Protein AF-A0AAI9L486-F1 (afdb_monomer)

Solvent-accessible surface area (backbone atoms only — not comparable to full-atom values): 6860 Å² total; per-residue (Å²): 132,86,80,68,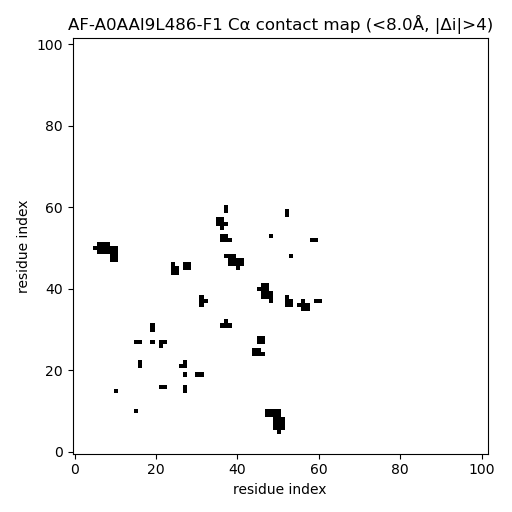72,64,49,77,38,67,55,50,75,66,55,51,26,66,76,62,73,37,91,48,39,72,57,40,45,49,51,36,54,74,72,48,32,60,64,45,76,44,98,88,51,39,68,42,42,31,47,43,35,61,78,35,24,74,81,64,48,75,69,73,71,70,75,70,82,76,86,68,80,84,66,72,78,76,73,64,79,88,70,93,70,90,79,84,86,76,92,80,88,78,91,79,81,88,82,83,91,130

Sequence (102 aa):
MEKSDSTMTLITDEEIIEITGSRYPSIQCKILQEYGVPFVRRRDGRPRTTWYNFNHPLSTRNKQLEPEPKWEPDFSCFDEPTSRTKSVQKKFNKNRKTDPNA

Foldseek 3Di:
DDPDPQQFDKDDLVNLCVVQVDPDQVSSVVSCVVVQQDFDQDPVSHTIDGNNSVVCSPVPPDPPPPPDPPPDDDPCVVPDPPDPDDDDDDDDDDDDDDDPDD

Organism: Pectobacterium carotovorum subsp. carotovorum (NCBI:txid555)

Mean predicted aligned error: 16.64 Å

InterPro domains:
  IPR025319 Domain of unknown function DUF4224 [PF13986] (10-53)

Structure (mmCIF, N/CA/C/O backbone):
data_AF-A0AAI9L486-F1
#
_entry.id   AF-A0AAI9L486-F1
#
loop_
_atom_site.group_PDB
_atom_site.id
_atom_site.type_symbol
_atom_site.label_atom_id
_atom_site.label_alt_id
_atom_site.label_comp_id
_atom_site.label_asym_id
_atom_site.label_entity_id
_atom_site.label_seq_id
_atom_site.pdbx_PDB_ins_code
_atom_site.Cartn_x
_atom_site.Cartn_y
_atom_site.Cartn_z
_atom_site.occupancy
_atom_site.B_iso_or_equiv
_atom_site.auth_seq_id
_atom_site.auth_comp_id
_atom_site.auth_asym_id
_atom_site.auth_atom_id
_atom_site.pdbx_PDB_model_num
ATOM 1 N N . MET A 1 1 ? 17.063 -24.660 5.153 1.00 47.16 1 MET A N 1
ATOM 2 C CA . MET A 1 1 ? 16.078 -23.623 5.512 1.00 47.16 1 MET A CA 1
ATOM 3 C C . MET A 1 1 ? 15.555 -23.067 4.200 1.00 47.16 1 MET A C 1
ATOM 5 O O . MET A 1 1 ? 16.242 -22.262 3.582 1.00 47.16 1 MET A O 1
ATOM 9 N N . GLU A 1 2 ? 14.454 -23.617 3.689 1.00 49.12 2 GLU A N 1
ATOM 10 C CA . GLU A 1 2 ? 13.838 -23.120 2.455 1.00 49.12 2 GLU A CA 1
ATOM 11 C C . GLU A 1 2 ? 13.481 -21.648 2.663 1.00 49.12 2 GLU A C 1
ATOM 13 O O . GLU A 1 2 ? 12.720 -21.307 3.567 1.00 49.12 2 GLU A O 1
ATOM 18 N N . LYS A 1 3 ? 14.088 -20.760 1.872 1.00 54.25 3 LYS A N 1
ATOM 19 C CA . LYS A 1 3 ? 13.619 -19.382 1.758 1.00 54.25 3 LYS A CA 1
ATOM 20 C C . LYS A 1 3 ? 12.369 -19.455 0.897 1.00 54.25 3 LYS A C 1
ATOM 22 O O . LYS A 1 3 ? 12.463 -19.396 -0.321 1.00 54.25 3 LYS A O 1
ATOM 27 N N . SER A 1 4 ? 11.231 -19.696 1.536 1.00 58.31 4 SER A N 1
ATOM 28 C CA . SER A 1 4 ? 9.932 -19.492 0.911 1.00 58.31 4 SER A CA 1
ATOM 29 C C . SER A 1 4 ? 9.889 -18.068 0.363 1.00 58.31 4 SER A C 1
ATOM 31 O O . SER A 1 4 ? 10.370 -17.143 1.021 1.00 58.31 4 SER A O 1
ATOM 33 N N . ASP A 1 5 ? 9.378 -17.911 -0.857 1.00 65.50 5 ASP A N 1
ATOM 34 C CA . ASP A 1 5 ? 9.311 -16.640 -1.577 1.00 65.50 5 ASP A CA 1
ATOM 35 C C . ASP A 1 5 ? 8.440 -15.628 -0.817 1.00 65.50 5 ASP A C 1
ATOM 37 O O . ASP A 1 5 ? 7.257 -15.429 -1.090 1.00 65.50 5 ASP A O 1
ATOM 41 N N . SER A 1 6 ? 9.050 -14.969 0.167 1.00 67.44 6 SER A N 1
ATOM 42 C CA . SER A 1 6 ? 8.448 -13.978 1.061 1.00 67.44 6 SER A CA 1
ATOM 43 C C . SER A 1 6 ? 7.914 -12.754 0.322 1.00 67.44 6 SER A C 1
ATOM 45 O O . SER A 1 6 ? 7.142 -11.973 0.873 1.00 67.44 6 SER A O 1
ATOM 47 N N . THR A 1 7 ? 8.285 -12.605 -0.946 1.00 69.25 7 THR A N 1
ATOM 48 C CA . THR A 1 7 ? 7.825 -11.542 -1.830 1.00 69.25 7 THR A CA 1
ATOM 49 C C . THR A 1 7 ? 6.323 -11.655 -2.108 1.00 69.25 7 THR A C 1
ATOM 51 O O . THR A 1 7 ? 5.633 -10.640 -2.084 1.00 69.25 7 THR A O 1
ATOM 54 N N . MET A 1 8 ? 5.771 -12.862 -2.275 1.00 81.00 8 MET A N 1
ATOM 55 C CA . MET A 1 8 ? 4.341 -13.054 -2.584 1.00 81.00 8 MET A CA 1
ATOM 56 C C . MET A 1 8 ? 3.450 -13.204 -1.345 1.00 81.00 8 MET A C 1
ATOM 58 O O . MET A 1 8 ? 2.230 -13.337 -1.464 1.00 81.00 8 MET A O 1
ATOM 62 N N . THR A 1 9 ? 4.031 -13.142 -0.148 1.00 89.69 9 THR A N 1
ATOM 63 C CA . THR A 1 9 ? 3.290 -13.240 1.110 1.00 89.69 9 THR A CA 1
ATOM 64 C C . THR A 1 9 ? 2.393 -12.016 1.319 1.00 89.69 9 THR A C 1
ATOM 66 O O . THR A 1 9 ? 2.796 -10.868 1.105 1.00 89.69 9 THR A O 1
ATOM 69 N N . LEU A 1 10 ? 1.149 -12.265 1.744 1.00 91.81 10 LEU A N 1
ATOM 70 C CA . LEU A 1 10 ? 0.216 -11.216 2.159 1.00 91.81 10 LEU A CA 1
ATOM 71 C C . LEU A 1 10 ? 0.715 -10.546 3.439 1.00 91.81 10 LEU A C 1
ATOM 73 O O . LEU A 1 10 ? 0.990 -11.240 4.414 1.00 91.81 10 LEU A O 1
ATOM 77 N N . ILE A 1 11 ? 0.718 -9.215 3.453 1.00 92.31 11 ILE A N 1
ATOM 78 C CA . ILE A 1 11 ? 1.019 -8.440 4.656 1.00 92.31 11 ILE A CA 1
ATOM 79 C C . ILE A 1 11 ? -0.115 -8.654 5.666 1.00 92.31 11 ILE A C 1
ATOM 81 O O . ILE A 1 11 ? -1.306 -8.595 5.322 1.00 92.31 11 ILE A O 1
ATOM 85 N N . THR A 1 12 ? 0.256 -8.959 6.903 1.00 93.50 12 THR A N 1
ATOM 86 C CA . THR A 1 12 ? -0.659 -9.114 8.031 1.00 93.50 12 THR A CA 1
ATOM 87 C C . THR A 1 12 ? -1.138 -7.761 8.551 1.00 93.50 12 THR A C 1
ATOM 89 O O . THR A 1 12 ? -0.594 -6.702 8.244 1.00 93.50 12 THR A O 1
ATOM 92 N N . ASP A 1 13 ? -2.205 -7.784 9.343 1.00 91.88 13 ASP A N 1
ATOM 93 C CA . ASP A 1 13 ? -2.804 -6.555 9.860 1.00 91.88 13 ASP A CA 1
ATOM 94 C C . ASP A 1 13 ? -1.866 -5.847 10.858 1.00 91.88 13 ASP A C 1
ATOM 96 O O . ASP A 1 13 ? -1.870 -4.621 10.933 1.00 91.88 13 ASP A O 1
ATOM 100 N N . GLU A 1 14 ? -1.048 -6.608 11.593 1.00 93.94 14 GLU A N 1
ATOM 101 C CA . GLU A 1 14 ? -0.037 -6.082 12.520 1.00 93.94 14 GLU A CA 1
ATOM 102 C C . GLU A 1 14 ? 1.095 -5.383 11.759 1.00 93.94 14 GLU A C 1
ATOM 104 O O . GLU A 1 14 ? 1.396 -4.227 12.046 1.00 93.94 14 GLU A O 1
ATOM 109 N N . GLU A 1 15 ? 1.622 -6.012 10.706 1.00 93.81 15 GLU A N 1
ATOM 110 C CA . GLU A 1 15 ? 2.634 -5.403 9.832 1.00 93.81 15 GLU A CA 1
ATOM 111 C C . GLU A 1 15 ? 2.108 -4.122 9.159 1.00 93.81 15 GLU A C 1
ATOM 11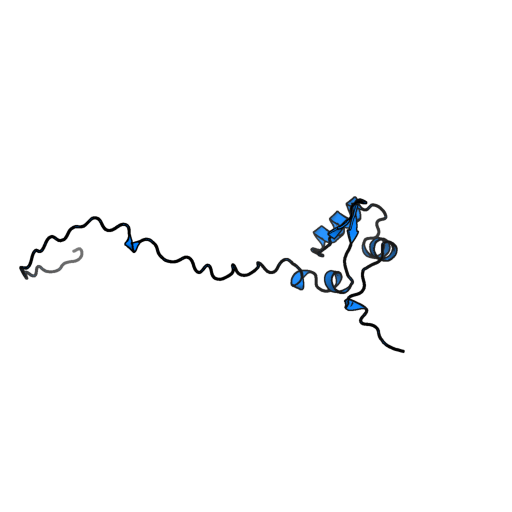3 O O . GLU A 1 15 ? 2.812 -3.118 9.103 1.00 93.81 15 GLU A O 1
ATOM 118 N N . ILE A 1 16 ? 0.847 -4.090 8.700 1.00 93.88 16 ILE A N 1
ATOM 119 C CA . ILE A 1 16 ? 0.224 -2.860 8.169 1.00 93.88 16 ILE A CA 1
ATOM 120 C C . ILE A 1 16 ? 0.249 -1.734 9.215 1.00 93.88 16 ILE A C 1
ATOM 122 O O . ILE A 1 16 ? 0.503 -0.578 8.865 1.00 93.88 16 ILE A O 1
ATOM 126 N N . ILE A 1 17 ? -0.026 -2.042 10.487 1.00 95.06 17 ILE A N 1
ATOM 127 C CA . ILE A 1 17 ? -0.008 -1.056 11.577 1.00 95.06 17 ILE A CA 1
ATOM 128 C C . ILE A 1 17 ? 1.415 -0.551 11.817 1.00 95.06 17 ILE A C 1
ATOM 130 O O . ILE A 1 17 ? 1.595 0.653 11.988 1.00 95.06 17 ILE A O 1
ATOM 134 N N . GLU A 1 18 ? 2.411 -1.434 11.800 1.00 94.94 18 GLU A N 1
ATOM 135 C CA . GLU A 1 18 ? 3.820 -1.063 11.968 1.00 94.94 18 GLU A CA 1
ATOM 136 C C . GLU A 1 18 ? 4.316 -0.170 10.827 1.00 94.94 18 GLU A C 1
ATOM 138 O O . GLU A 1 18 ? 4.914 0.874 11.076 1.00 94.94 18 GLU A O 1
ATOM 143 N N . ILE A 1 19 ? 4.003 -0.527 9.579 1.00 92.56 19 ILE A N 1
ATOM 144 C CA . ILE A 1 19 ? 4.444 0.202 8.382 1.00 92.56 19 ILE A CA 1
ATOM 145 C C . ILE A 1 19 ? 3.788 1.584 8.290 1.00 92.56 19 ILE A C 1
ATOM 147 O O . ILE A 1 19 ? 4.430 2.566 7.926 1.00 92.56 19 ILE A O 1
ATOM 151 N N . THR A 1 20 ? 2.490 1.671 8.585 1.00 93.62 20 THR A N 1
ATOM 152 C CA . THR A 1 20 ? 1.731 2.928 8.465 1.00 93.62 20 THR A CA 1
ATOM 153 C C . THR A 1 20 ? 1.752 3.772 9.740 1.00 93.62 20 THR A C 1
ATOM 155 O O . THR A 1 20 ? 1.340 4.930 9.712 1.00 93.62 20 THR A O 1
ATOM 158 N N . GLY A 1 21 ? 2.166 3.201 10.875 1.00 95.25 21 GLY A N 1
ATOM 159 C CA . GLY A 1 21 ? 2.151 3.850 12.188 1.00 95.25 21 GLY A CA 1
ATOM 160 C C . GLY A 1 21 ? 0.752 4.146 12.742 1.00 95.25 21 GLY A C 1
ATOM 161 O O . GLY A 1 21 ? 0.620 4.876 13.724 1.00 95.25 21 GLY A O 1
ATOM 162 N N . SER A 1 22 ? -0.315 3.619 12.131 1.00 92.94 22 SER A N 1
ATOM 163 C CA . SER A 1 22 ? -1.697 3.919 12.518 1.00 92.94 22 SER A CA 1
ATOM 164 C C . SER A 1 22 ? -2.514 2.658 12.746 1.00 92.94 22 SER A C 1
ATOM 166 O O . SER A 1 22 ? -2.452 1.707 11.973 1.00 92.94 22 SER A O 1
ATOM 168 N N . ARG A 1 23 ? -3.360 2.671 13.783 1.00 94.12 23 ARG A N 1
ATOM 169 C CA . ARG A 1 23 ? -4.343 1.605 14.053 1.00 94.12 23 ARG A CA 1
ATOM 170 C C . ARG A 1 23 ? -5.656 1.780 13.289 1.00 94.12 23 ARG A C 1
ATOM 172 O O . ARG A 1 23 ? -6.465 0.856 13.258 1.00 94.12 23 ARG A O 1
ATOM 179 N N . TYR A 1 24 ? -5.898 2.956 12.709 1.00 94.69 24 TYR A N 1
ATOM 180 C CA . TYR A 1 24 ? -7.173 3.274 12.071 1.00 94.69 24 TYR A CA 1
ATOM 181 C C . TYR A 1 24 ? -7.151 2.900 10.582 1.00 94.69 24 TYR A C 1
ATOM 183 O O . TYR A 1 24 ? -6.404 3.523 9.824 1.00 94.69 24 TYR A O 1
ATOM 191 N N . PRO A 1 25 ? -8.012 1.975 10.114 1.00 93.94 25 PRO A N 1
ATOM 192 C CA . PRO A 1 25 ? -8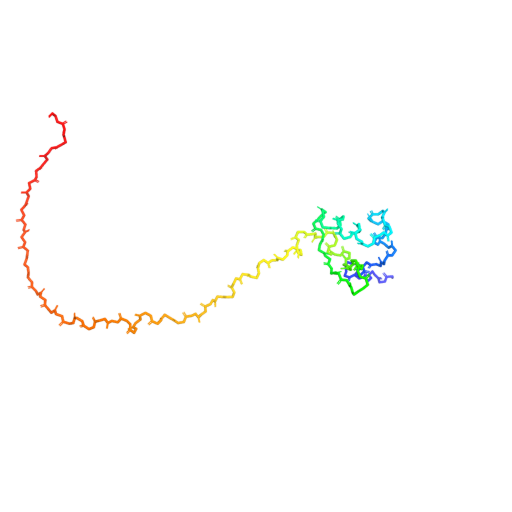.000 1.497 8.726 1.00 93.94 25 PRO A CA 1
ATOM 193 C C . PRO A 1 25 ? -8.185 2.595 7.677 1.00 93.94 25 PRO A C 1
ATOM 195 O O . PRO A 1 25 ? -7.599 2.554 6.596 1.00 93.94 25 PRO A O 1
ATOM 198 N N . SER A 1 26 ? -8.977 3.615 8.005 1.00 93.88 26 SER A N 1
ATOM 199 C CA . SER A 1 26 ? -9.201 4.777 7.145 1.00 93.88 26 SER A CA 1
ATOM 200 C C . SER A 1 26 ? -7.920 5.579 6.910 1.00 93.88 26 SER A C 1
ATOM 202 O O . SER A 1 26 ? -7.666 6.005 5.784 1.00 93.88 26 SER A O 1
ATOM 204 N N . ILE A 1 27 ? -7.102 5.756 7.952 1.00 94.88 27 ILE A N 1
ATOM 205 C CA . ILE A 1 27 ? -5.809 6.441 7.874 1.00 94.88 27 ILE A CA 1
ATOM 206 C C . ILE A 1 27 ? -4.797 5.556 7.147 1.00 94.88 27 ILE A C 1
ATOM 208 O O . ILE A 1 27 ? -4.126 6.045 6.246 1.00 94.88 27 ILE A O 1
ATOM 212 N N . GLN A 1 28 ? -4.759 4.255 7.445 1.00 95.06 28 GLN A N 1
ATOM 213 C CA . GLN A 1 28 ? -3.905 3.294 6.735 1.00 95.06 28 GLN A CA 1
ATOM 214 C C . GLN A 1 28 ? -4.148 3.340 5.218 1.00 95.06 28 GLN A C 1
ATOM 216 O O . GLN A 1 28 ? -3.206 3.448 4.441 1.00 95.06 28 GLN A O 1
ATOM 221 N N . CYS A 1 29 ? -5.416 3.342 4.788 1.00 93.56 29 CYS A N 1
ATOM 222 C CA . CYS A 1 29 ? -5.769 3.463 3.373 1.00 93.56 29 CYS A CA 1
ATOM 223 C C . CYS A 1 29 ? -5.304 4.790 2.756 1.00 93.56 29 CYS A C 1
ATOM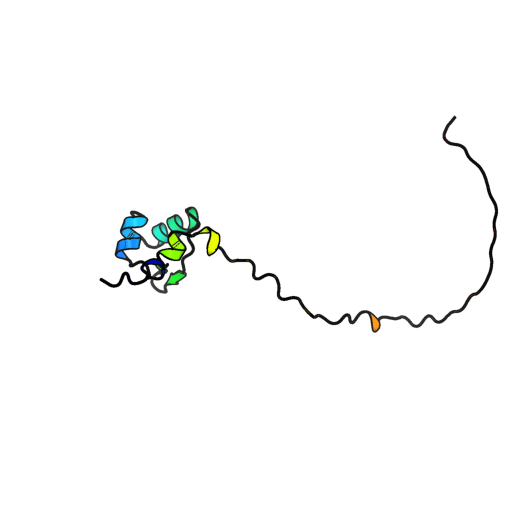 225 O O . CYS A 1 29 ? -4.877 4.797 1.606 1.00 93.56 29 CYS A O 1
ATOM 227 N N . LYS A 1 30 ? -5.415 5.908 3.490 1.00 94.06 30 LYS A N 1
ATOM 228 C CA . LYS A 1 30 ? -4.956 7.223 3.012 1.00 94.06 30 LYS A CA 1
ATOM 229 C C . LYS A 1 30 ? -3.445 7.244 2.823 1.00 94.06 30 LYS A C 1
ATOM 231 O O . LYS A 1 30 ? -2.990 7.663 1.770 1.00 94.06 30 LYS A O 1
ATOM 236 N N . ILE A 1 31 ? -2.707 6.732 3.805 1.00 93.62 31 ILE A N 1
ATOM 237 C CA . ILE A 1 31 ? -1.248 6.624 3.771 1.00 93.62 31 ILE A CA 1
ATOM 238 C C . ILE A 1 31 ? -0.822 5.781 2.567 1.00 93.62 31 ILE A C 1
ATOM 240 O O . ILE A 1 31 ? -0.079 6.252 1.716 1.00 93.62 31 ILE A O 1
ATOM 244 N N . LEU A 1 32 ? -1.356 4.564 2.425 1.00 91.38 32 LEU A N 1
ATOM 245 C CA . LEU A 1 32 ? -1.014 3.693 1.295 1.00 91.38 32 LEU A CA 1
ATOM 246 C C . LEU A 1 32 ? -1.333 4.343 -0.060 1.00 91.38 32 LEU A C 1
ATOM 248 O O . LEU A 1 32 ? -0.567 4.193 -1.006 1.00 91.38 32 LEU A O 1
ATOM 252 N N . GLN A 1 33 ? -2.426 5.104 -0.146 1.00 90.50 33 GLN A N 1
ATOM 253 C CA . GLN A 1 33 ? -2.794 5.846 -1.349 1.00 90.50 33 GLN A CA 1
ATOM 254 C C . GLN A 1 33 ? -1.850 7.027 -1.635 1.00 90.50 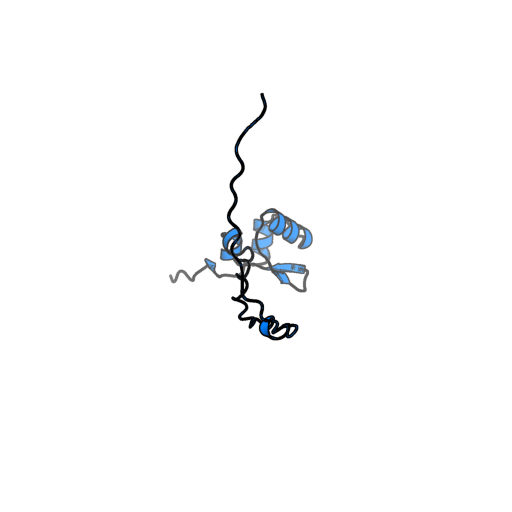33 GLN A C 1
ATOM 256 O O . GLN A 1 33 ? -1.513 7.253 -2.795 1.00 90.50 33 GLN A O 1
ATOM 261 N N . GLU A 1 34 ? -1.407 7.751 -0.606 1.00 90.62 34 GLU A N 1
ATOM 262 C CA . GLU A 1 34 ? -0.442 8.856 -0.706 1.00 90.62 34 GLU A CA 1
ATOM 263 C C . GLU A 1 34 ? 0.933 8.365 -1.176 1.00 90.62 34 GLU A C 1
ATOM 265 O O . GLU A 1 34 ? 1.530 8.959 -2.071 1.00 90.62 34 GLU A O 1
ATOM 270 N N . TYR A 1 35 ? 1.382 7.215 -0.666 1.00 89.25 35 TYR A N 1
ATOM 271 C CA . TYR A 1 35 ? 2.602 6.544 -1.124 1.00 89.25 35 TYR A CA 1
ATOM 272 C C . TYR A 1 35 ? 2.435 5.808 -2.465 1.00 89.25 35 TYR A C 1
ATOM 274 O O . TYR A 1 35 ? 3.401 5.262 -2.998 1.00 89.25 35 TYR A O 1
ATOM 282 N N . GLY A 1 36 ? 1.224 5.783 -3.033 1.00 87.56 36 GLY A N 1
ATOM 283 C CA . GLY A 1 36 ? 0.943 5.129 -4.311 1.00 87.56 36 GLY A CA 1
ATOM 284 C C . GLY A 1 36 ? 1.068 3.605 -4.273 1.00 87.56 36 GLY A C 1
ATOM 285 O O . GLY A 1 36 ? 1.253 2.981 -5.317 1.00 87.5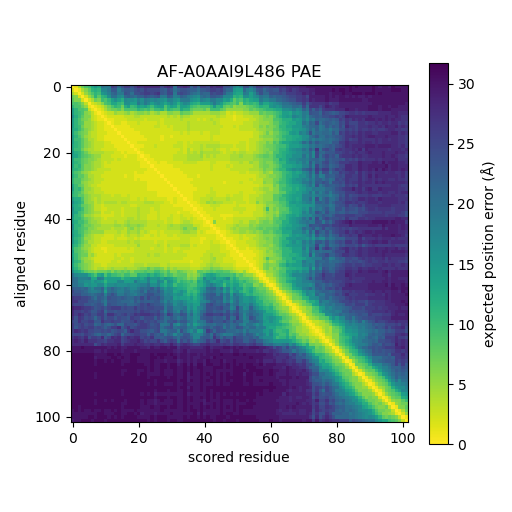6 36 GLY A O 1
ATOM 286 N N . VAL A 1 37 ? 0.972 2.999 -3.089 1.00 90.38 37 VAL A N 1
ATOM 287 C CA . VAL A 1 37 ? 0.997 1.548 -2.919 1.00 90.38 37 VAL A CA 1
ATOM 288 C C . VAL A 1 37 ? -0.369 0.975 -3.306 1.00 90.38 37 VAL A C 1
ATOM 290 O O . VAL A 1 37 ? -1.390 1.415 -2.776 1.00 90.38 37 VAL A O 1
ATOM 293 N N . PRO A 1 38 ? -0.432 -0.032 -4.191 1.00 87.94 38 PRO A N 1
ATOM 294 C CA . PRO A 1 38 ? -1.685 -0.690 -4.519 1.00 87.94 38 PRO A CA 1
ATOM 295 C C . PRO A 1 38 ? -2.155 -1.583 -3.369 1.00 87.94 38 PRO A C 1
ATOM 297 O O . PRO A 1 38 ? -1.398 -2.381 -2.812 1.00 87.94 38 PRO A O 1
ATOM 300 N N . PHE A 1 39 ? -3.438 -1.472 -3.034 1.00 91.62 39 PHE A N 1
ATOM 301 C CA . PHE A 1 39 ? -4.088 -2.288 -2.014 1.00 91.62 39 PHE A CA 1
ATOM 302 C C . PHE A 1 39 ? -5.544 -2.568 -2.384 1.00 91.62 39 PHE A C 1
ATOM 304 O O . PHE A 1 39 ? -6.189 -1.803 -3.102 1.00 91.62 39 PHE A O 1
ATOM 311 N N . VAL A 1 40 ? -6.079 -3.659 -1.843 1.00 91.44 40 VAL A N 1
ATOM 312 C CA . VAL A 1 40 ? -7.499 -4.004 -1.920 1.00 91.44 40 VAL A CA 1
ATOM 313 C C . VAL A 1 40 ? -8.160 -3.648 -0.594 1.00 91.44 40 VAL A C 1
ATOM 315 O O . VAL A 1 40 ? -7.643 -3.986 0.468 1.00 91.44 40 VAL A O 1
ATOM 318 N N . ARG A 1 41 ? -9.315 -2.978 -0.628 1.00 92.94 41 ARG A N 1
ATOM 319 C CA . ARG A 1 41 ? -10.131 -2.765 0.577 1.00 92.94 41 ARG A CA 1
ATOM 320 C C . ARG A 1 41 ? -10.975 -4.002 0.856 1.00 92.94 41 ARG A C 1
ATOM 322 O O . ARG A 1 41 ? -11.787 -4.398 0.0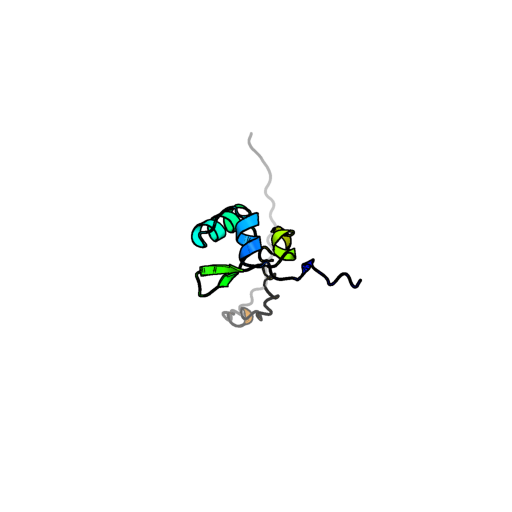23 1.00 92.94 41 ARG A O 1
ATOM 329 N N . ARG A 1 42 ? -10.797 -4.602 2.031 1.00 91.94 42 ARG A N 1
ATOM 330 C CA . ARG A 1 42 ? -11.602 -5.737 2.496 1.00 91.94 42 ARG A CA 1
ATOM 331 C C . ARG A 1 42 ? -12.948 -5.244 3.058 1.00 91.94 42 ARG A C 1
ATOM 333 O O . ARG A 1 42 ? -13.138 -4.055 3.306 1.00 91.94 42 ARG A O 1
ATOM 340 N N . ARG A 1 43 ? -13.910 -6.157 3.240 1.00 91.75 43 ARG A N 1
ATOM 341 C CA . ARG A 1 43 ? -15.264 -5.864 3.761 1.00 91.75 43 ARG A CA 1
ATOM 342 C C . ARG A 1 43 ? -15.266 -5.180 5.139 1.00 91.75 43 ARG A C 1
ATOM 344 O O . ARG A 1 43 ? -16.193 -4.445 5.448 1.00 91.75 43 ARG A O 1
ATOM 351 N N . ASP A 1 44 ? -14.245 -5.426 5.950 1.00 89.44 44 ASP A N 1
ATOM 352 C CA . ASP A 1 44 ? -14.009 -4.800 7.259 1.00 89.44 44 ASP A CA 1
ATOM 353 C C . ASP A 1 44 ? -13.412 -3.379 7.162 1.00 89.44 44 ASP A C 1
ATOM 355 O O . ASP A 1 44 ? -13.237 -2.711 8.178 1.00 89.44 44 ASP A O 1
ATOM 359 N N . GLY A 1 45 ? -13.098 -2.905 5.952 1.00 89.88 45 GLY A N 1
ATOM 360 C CA . GLY A 1 45 ? -12.501 -1.597 5.698 1.00 89.88 45 GLY A CA 1
ATOM 361 C C . GLY A 1 45 ? -10.978 -1.559 5.835 1.00 89.88 45 GLY A C 1
ATOM 362 O O . GLY A 1 45 ? -10.396 -0.484 5.682 1.00 89.88 45 GLY A O 1
ATOM 363 N N . ARG A 1 46 ? -10.319 -2.697 6.099 1.00 92.25 46 ARG A N 1
ATOM 364 C CA . ARG A 1 46 ? -8.855 -2.779 6.199 1.00 92.25 46 ARG A CA 1
ATOM 365 C C . ARG A 1 46 ? -8.203 -2.896 4.817 1.00 92.25 46 ARG A C 1
ATOM 367 O O . ARG A 1 46 ? -8.762 -3.560 3.934 1.00 92.25 46 ARG A O 1
ATOM 374 N N . PRO A 1 47 ? -7.039 -2.259 4.600 1.00 94.25 47 PRO A N 1
ATOM 375 C CA . PRO A 1 47 ? -6.267 -2.471 3.387 1.00 94.25 47 PRO A CA 1
ATOM 376 C C . PRO A 1 47 ? -5.605 -3.852 3.418 1.00 94.25 47 PRO A C 1
ATOM 378 O O . PRO A 1 47 ? -5.087 -4.286 4.444 1.00 94.25 47 PRO A O 1
ATOM 381 N N . ARG A 1 48 ? -5.595 -4.537 2.275 1.00 93.06 48 ARG A N 1
ATOM 382 C CA . ARG A 1 48 ? -4.876 -5.794 2.077 1.00 93.06 48 ARG A CA 1
ATOM 383 C C . ARG A 1 48 ? -3.945 -5.677 0.882 1.00 93.06 48 ARG A C 1
ATOM 385 O O . ARG A 1 48 ? -4.367 -5.261 -0.196 1.00 93.06 48 ARG A O 1
ATOM 392 N N . THR A 1 49 ? -2.684 -6.046 1.075 1.00 91.94 49 THR A N 1
ATOM 393 C CA . THR A 1 49 ? -1.676 -6.063 0.012 1.00 91.94 49 THR A CA 1
ATOM 394 C C . THR A 1 49 ? -0.616 -7.132 0.287 1.00 91.94 49 THR A C 1
ATOM 396 O O . THR A 1 49 ? -0.662 -7.805 1.319 1.00 91.94 49 THR A O 1
ATOM 399 N N . THR A 1 50 ? 0.299 -7.333 -0.653 1.00 92.44 50 THR A N 1
ATOM 400 C CA . THR A 1 50 ? 1.457 -8.229 -0.528 1.00 92.44 50 THR A CA 1
ATOM 401 C C . THR A 1 50 ? 2.735 -7.417 -0.364 1.00 92.44 50 THR A C 1
ATOM 403 O O . THR A 1 50 ? 2.797 -6.252 -0.768 1.00 92.44 50 THR A O 1
ATOM 406 N N . TRP A 1 51 ? 3.775 -8.039 0.192 1.00 89.94 51 TRP A N 1
ATOM 407 C CA . TRP A 1 51 ? 5.092 -7.407 0.310 1.00 89.94 51 TRP A CA 1
ATOM 408 C C . TRP A 1 51 ? 5.669 -7.000 -1.052 1.00 89.94 51 TRP A C 1
ATOM 410 O O . TRP A 1 51 ? 6.257 -5.928 -1.182 1.00 89.94 51 TRP A O 1
ATOM 420 N N . TYR A 1 52 ? 5.431 -7.796 -2.096 1.00 89.06 52 TYR A N 1
ATOM 421 C CA . TYR A 1 52 ? 5.801 -7.449 -3.468 1.00 89.06 52 TYR A CA 1
ATOM 422 C C . TYR A 1 52 ? 5.144 -6.146 -3.942 1.00 89.06 52 TYR A C 1
ATOM 424 O O . TYR A 1 52 ? 5.834 -5.255 -4.431 1.00 89.06 52 TYR A O 1
ATOM 432 N N . ASN A 1 53 ? 3.831 -5.996 -3.753 1.00 87.44 53 ASN A N 1
ATOM 433 C CA . ASN A 1 53 ? 3.101 -4.798 -4.178 1.00 87.44 53 ASN A CA 1
ATOM 434 C C . ASN A 1 53 ? 3.542 -3.548 -3.411 1.00 87.44 53 ASN A C 1
ATOM 436 O O . ASN A 1 53 ? 3.592 -2.462 -3.987 1.00 87.44 53 ASN A O 1
ATOM 440 N N . PHE A 1 54 ? 3.870 -3.710 -2.127 1.00 89.31 54 PHE A N 1
ATOM 441 C CA . PHE A 1 54 ? 4.395 -2.637 -1.289 1.00 89.31 54 PHE A CA 1
ATOM 442 C C . PHE A 1 54 ? 5.768 -2.149 -1.773 1.00 89.31 54 PHE A C 1
ATOM 444 O O . PHE A 1 54 ? 5.984 -0.947 -1.895 1.00 89.31 54 PHE A O 1
ATOM 451 N N . ASN A 1 55 ? 6.668 -3.074 -2.117 1.00 87.69 55 ASN A N 1
ATOM 452 C CA . ASN A 1 55 ? 8.017 -2.745 -2.588 1.00 87.69 55 ASN A CA 1
ATOM 453 C C . ASN A 1 55 ? 8.059 -2.284 -4.056 1.00 87.69 55 ASN A C 1
ATOM 455 O O . ASN A 1 55 ? 8.979 -1.571 -4.455 1.00 87.69 55 ASN A O 1
ATOM 459 N N . HIS A 1 56 ? 7.066 -2.667 -4.864 1.00 85.81 56 HIS A N 1
ATOM 460 C CA . HIS A 1 56 ? 6.976 -2.334 -6.289 1.00 85.81 56 HIS A CA 1
ATOM 461 C C . HIS A 1 56 ? 5.674 -1.581 -6.629 1.00 85.81 56 HIS A C 1
ATOM 463 O O . HIS A 1 56 ? 4.861 -2.064 -7.430 1.00 85.81 56 HIS A O 1
ATOM 469 N N . PRO A 1 57 ? 5.470 -0.369 -6.071 1.00 77.56 57 PRO A N 1
ATOM 470 C CA . PRO A 1 57 ? 4.218 0.376 -6.222 1.00 77.56 57 PRO A CA 1
ATOM 471 C C . PRO A 1 57 ? 3.937 0.768 -7.681 1.00 77.56 57 PRO A C 1
ATOM 473 O O . PRO A 1 57 ? 2.793 0.748 -8.132 1.00 77.56 57 PRO A O 1
ATOM 476 N N . LEU A 1 58 ? 4.985 1.056 -8.460 1.00 72.25 58 LEU A N 1
ATOM 477 C CA . LEU A 1 58 ? 4.865 1.445 -9.869 1.00 72.25 58 LEU A CA 1
ATOM 478 C C . LEU A 1 58 ? 4.641 0.259 -10.814 1.00 72.25 58 LEU A C 1
ATOM 480 O O . LEU A 1 58 ? 4.000 0.427 -11.846 1.00 72.25 58 LEU A O 1
ATOM 484 N N . SER A 1 59 ? 5.137 -0.933 -10.474 1.00 62.72 59 SER A N 1
ATOM 485 C CA . SER A 1 59 ? 4.993 -2.131 -11.316 1.00 62.72 59 SER A CA 1
ATOM 486 C C . SER A 1 59 ? 3.572 -2.694 -11.297 1.00 62.72 59 SER A C 1
ATOM 488 O O . SER A 1 59 ? 3.155 -3.338 -12.257 1.00 62.72 59 SER A O 1
ATOM 490 N N . THR A 1 60 ? 2.836 -2.433 -10.214 1.00 60.97 60 THR A N 1
ATOM 491 C CA . THR A 1 60 ? 1.468 -2.927 -9.998 1.00 60.97 60 THR A CA 1
ATOM 492 C C . THR A 1 60 ? 0.415 -1.834 -10.207 1.00 60.97 60 THR A C 1
ATOM 494 O O . THR A 1 60 ? -0.779 -2.127 -10.278 1.00 60.97 60 THR A O 1
ATOM 497 N N . ARG A 1 61 ? 0.827 -0.564 -10.351 1.00 66.19 61 ARG A N 1
ATOM 498 C CA . ARG A 1 61 ? -0.056 0.510 -10.819 1.00 66.19 61 ARG A CA 1
ATOM 499 C C . ARG A 1 61 ? -0.597 0.076 -12.171 1.00 66.19 61 ARG A C 1
ATOM 501 O O . ARG A 1 61 ? 0.206 -0.067 -13.086 1.00 66.19 61 ARG A O 1
ATOM 508 N N . ASN A 1 62 ? -1.913 -0.169 -12.237 1.00 60.56 62 ASN A N 1
ATOM 509 C CA . ASN A 1 62 ? -2.656 -0.637 -13.408 1.00 60.56 62 ASN A CA 1
ATOM 510 C C . ASN A 1 62 ? -1.866 -0.364 -14.688 1.00 60.56 62 ASN A C 1
ATOM 512 O O . ASN A 1 62 ? -1.873 0.774 -15.167 1.00 60.56 62 ASN A O 1
ATOM 516 N N . LYS A 1 63 ? -1.170 -1.381 -15.226 1.00 58.38 63 LYS A N 1
ATOM 517 C CA . LYS A 1 63 ? -0.839 -1.339 -16.648 1.00 58.38 63 LYS A CA 1
ATOM 518 C C . LYS A 1 63 ? -2.180 -1.047 -17.289 1.00 58.38 63 LYS A C 1
ATOM 520 O O . LYS A 1 63 ? -3.120 -1.814 -17.065 1.00 58.38 63 LYS A O 1
ATOM 525 N N . GLN A 1 64 ? -2.311 0.092 -17.970 1.00 58.50 64 GLN A N 1
ATOM 526 C CA . GLN A 1 64 ? -3.397 0.214 -18.926 1.00 58.50 64 GLN A CA 1
ATOM 527 C C . GLN A 1 64 ? -3.296 -1.074 -19.728 1.00 58.50 64 GLN A C 1
ATOM 529 O O . GLN A 1 64 ? -2.232 -1.362 -20.277 1.00 58.50 64 GLN A O 1
ATOM 534 N N . LEU A 1 65 ? -4.320 -1.923 -19.621 1.00 60.59 65 LEU A N 1
ATOM 535 C CA . LEU A 1 65 ? -4.456 -3.034 -20.537 1.00 60.59 65 LEU A CA 1
ATOM 536 C C . LEU A 1 65 ? -4.420 -2.327 -21.882 1.00 60.59 65 LEU A C 1
ATOM 538 O O . LEU A 1 65 ? -5.321 -1.530 -22.157 1.00 60.59 65 LEU A O 1
ATOM 542 N N . GLU A 1 66 ? -3.299 -2.469 -22.597 1.00 65.44 66 GLU A N 1
ATOM 543 C CA . GLU A 1 66 ? -3.186 -2.003 -23.972 1.00 65.44 66 GLU A CA 1
ATOM 544 C C . GLU A 1 66 ? -4.492 -2.443 -24.618 1.00 65.44 66 GLU A C 1
ATOM 546 O O . GLU A 1 66 ? -4.826 -3.628 -24.481 1.00 65.44 66 GLU A O 1
ATOM 551 N N . PRO A 1 67 ? -5.310 -1.505 -25.129 1.00 69.25 67 PRO A N 1
ATOM 552 C CA . PRO A 1 67 ? -6.624 -1.856 -25.623 1.00 69.25 67 PRO A CA 1
ATOM 553 C C . PRO A 1 67 ? -6.417 -2.999 -26.606 1.00 69.25 67 PRO A C 1
ATOM 555 O O . PRO A 1 67 ? -5.703 -2.823 -27.594 1.00 69.25 67 PRO A O 1
ATOM 558 N N . GLU A 1 68 ? -6.964 -4.174 -26.267 1.00 68.62 68 GLU A N 1
ATOM 559 C CA . GLU A 1 68 ? -6.919 -5.358 -27.123 1.00 68.62 68 GLU A CA 1
ATOM 560 C C . GLU A 1 68 ? -7.205 -4.884 -28.545 1.00 68.62 68 GLU A C 1
ATOM 562 O O . GLU A 1 68 ? -8.168 -4.121 -28.714 1.00 68.62 68 GLU A O 1
ATOM 567 N N . PRO A 1 69 ? -6.360 -5.223 -29.538 1.00 68.69 69 PRO A N 1
ATOM 568 C CA . PRO A 1 69 ? -6.508 -4.695 -30.881 1.00 68.69 69 PRO A CA 1
ATOM 569 C C . PRO A 1 69 ? -7.925 -5.006 -31.348 1.00 68.69 69 PRO A C 1
ATOM 571 O O . PRO A 1 69 ? -8.279 -6.155 -31.614 1.00 68.69 69 PRO A O 1
ATOM 574 N N . LYS A 1 70 ? -8.760 -3.965 -31.374 1.00 69.94 70 LYS A N 1
ATOM 575 C CA . LYS A 1 70 ? -10.151 -4.054 -31.785 1.00 69.94 70 LYS A CA 1
ATOM 576 C C . LYS A 1 70 ? -10.142 -4.409 -33.260 1.00 69.94 70 LYS A C 1
ATOM 578 O O . LYS A 1 70 ? -9.967 -3.541 -34.111 1.00 69.94 70 LYS A O 1
ATOM 583 N N . TRP A 1 71 ? -10.305 -5.690 -33.562 1.00 76.69 71 TRP A N 1
ATOM 584 C CA . TRP A 1 71 ? -10.674 -6.135 -34.895 1.00 76.69 71 TRP A CA 1
ATOM 585 C C . TRP A 1 71 ? -12.137 -5.733 -35.115 1.00 76.69 71 TRP A C 1
ATOM 587 O O . TRP A 1 71 ? -13.054 -6.535 -34.984 1.00 76.69 71 TRP A O 1
ATOM 597 N N . GLU A 1 72 ? -12.373 -4.443 -35.333 1.00 79.38 72 GLU A N 1
ATOM 598 C CA . GLU A 1 72 ? -13.655 -3.941 -35.810 1.00 79.38 72 GLU A CA 1
ATOM 599 C C . GLU A 1 72 ? -13.567 -3.931 -37.347 1.00 79.38 72 GLU A C 1
ATOM 601 O O . GLU A 1 72 ? -12.715 -3.230 -37.901 1.00 79.38 72 GLU A O 1
ATOM 606 N N . PRO A 1 73 ? -14.358 -4.758 -38.056 1.00 81.44 73 PRO A N 1
ATOM 607 C CA . PRO A 1 73 ? -14.395 -4.708 -39.511 1.00 81.44 73 PRO A CA 1
ATOM 608 C C . PRO A 1 73 ? -14.904 -3.338 -39.980 1.00 81.44 73 PRO A C 1
ATOM 610 O O . PRO A 1 73 ? -15.827 -2.773 -39.395 1.00 81.44 73 PRO A O 1
ATOM 613 N N . ASP A 1 74 ? -14.298 -2.798 -41.038 1.00 77.50 74 ASP A N 1
ATOM 614 C CA . ASP A 1 74 ? -14.696 -1.516 -41.621 1.00 77.50 74 ASP A CA 1
ATOM 615 C C . ASP A 1 74 ? -16.011 -1.669 -42.407 1.00 77.50 74 ASP A C 1
ATOM 617 O O . ASP A 1 74 ? -16.051 -2.278 -43.478 1.00 77.50 74 ASP A O 1
ATOM 621 N N . PHE A 1 75 ? -17.103 -1.132 -41.858 1.00 79.00 75 PHE A N 1
ATOM 622 C CA . PHE A 1 75 ? -18.433 -1.157 -42.478 1.00 79.00 75 PHE A CA 1
ATOM 623 C C . PHE A 1 75 ? -18.702 0.035 -43.410 1.00 79.00 75 PHE A C 1
ATOM 625 O O . PHE A 1 75 ? -19.774 0.090 -44.013 1.00 79.00 75 PHE A O 1
ATOM 632 N N . SER A 1 76 ? -17.748 0.962 -43.580 1.00 75.25 76 SER A N 1
ATOM 633 C CA . SER A 1 76 ? -17.925 2.162 -44.419 1.00 75.25 76 SER A CA 1
ATOM 634 C C . SER A 1 76 ? -18.173 1.861 -45.906 1.00 75.25 76 SER A C 1
ATOM 636 O O . SER A 1 76 ? -18.677 2.706 -46.638 1.00 75.25 76 SER A O 1
ATOM 638 N N . CYS A 1 77 ? -17.908 0.628 -46.347 1.00 72.81 77 CYS A N 1
ATOM 639 C CA . CYS A 1 77 ? -18.218 0.123 -47.688 1.00 72.81 77 CYS A CA 1
ATOM 640 C C . CYS A 1 77 ? -19.731 0.104 -48.016 1.00 72.81 77 CYS A C 1
ATOM 642 O O . CYS A 1 77 ? -20.105 0.116 -49.187 1.00 72.81 77 CYS A O 1
ATOM 644 N N . PHE A 1 78 ? -20.618 0.086 -47.011 1.00 70.94 78 PHE A N 1
ATOM 645 C CA . PHE A 1 78 ? -22.072 0.074 -47.237 1.00 70.94 78 PHE A CA 1
ATOM 646 C C . PHE A 1 78 ? -22.679 1.461 -47.504 1.00 70.94 78 PHE A C 1
ATOM 648 O O . PHE A 1 78 ? -23.794 1.533 -48.019 1.00 70.94 78 PHE A O 1
ATOM 655 N N . ASP A 1 79 ? -21.939 2.540 -47.236 1.00 70.19 79 ASP A N 1
ATOM 656 C CA . ASP A 1 79 ? -22.378 3.923 -47.451 1.00 70.19 79 ASP A CA 1
ATOM 657 C C . ASP A 1 79 ? -21.855 4.494 -48.785 1.00 70.19 79 ASP A C 1
ATOM 659 O O . ASP A 1 79 ? -21.374 5.626 -48.858 1.00 70.19 79 ASP A O 1
ATOM 663 N N . GLU A 1 80 ? -21.955 3.736 -49.883 1.00 65.50 80 GLU A N 1
ATOM 664 C CA . GLU A 1 80 ? -21.842 4.336 -51.217 1.00 65.50 80 GLU A CA 1
ATOM 665 C C . GLU A 1 80 ? -23.204 4.893 -51.664 1.00 65.50 80 GLU A C 1
ATOM 667 O O . GLU A 1 80 ? -24.112 4.123 -52.003 1.00 65.50 80 GLU A O 1
ATOM 672 N N . PRO A 1 81 ? -23.375 6.223 -51.810 1.00 59.72 81 PRO A N 1
ATOM 673 C CA . PRO A 1 81 ? -24.356 6.720 -52.750 1.00 59.72 81 PRO A CA 1
ATOM 674 C C . PRO A 1 81 ? -23.853 6.353 -54.144 1.00 59.72 81 PRO A C 1
ATOM 676 O O . PRO A 1 81 ? -22.929 6.966 -54.676 1.00 59.72 81 PRO A O 1
ATOM 679 N N . THR A 1 82 ? -24.479 5.342 -54.741 1.00 62.34 82 THR A N 1
ATOM 680 C CA . THR A 1 82 ? -24.349 4.995 -56.159 1.00 62.34 82 THR A CA 1
ATOM 681 C C . THR A 1 82 ? -24.365 6.278 -57.003 1.00 62.34 82 THR A C 1
ATOM 683 O O . THR A 1 82 ? -25.417 6.853 -57.281 1.00 62.34 82 THR A O 1
ATOM 686 N N . SER A 1 83 ? -23.188 6.731 -57.423 1.00 58.06 83 SER A N 1
ATOM 687 C CA . SER A 1 83 ? -23.011 7.792 -58.411 1.00 58.06 83 SER A CA 1
ATOM 688 C C . SER A 1 83 ? -22.010 7.305 -59.438 1.00 58.06 83 SER A C 1
ATOM 690 O O . SER A 1 83 ? -20.904 7.811 -59.607 1.00 58.06 83 SER A O 1
ATOM 692 N N . ARG A 1 84 ? -22.434 6.273 -60.167 1.00 61.38 84 ARG A N 1
ATOM 693 C CA . ARG A 1 84 ? -21.886 5.964 -61.479 1.00 61.38 84 ARG A CA 1
ATOM 694 C C . ARG A 1 84 ? -22.310 7.084 -62.434 1.00 61.38 84 ARG A C 1
ATOM 696 O O . ARG A 1 84 ? -23.291 6.939 -63.154 1.00 61.38 84 ARG A O 1
ATOM 703 N N . THR A 1 85 ? -21.559 8.177 -62.495 1.00 52.78 85 THR A N 1
ATOM 704 C CA . THR A 1 85 ? -21.628 9.115 -63.623 1.00 52.78 85 THR A CA 1
ATOM 705 C C . THR A 1 85 ? -20.240 9.316 -64.214 1.00 52.78 85 THR A C 1
ATOM 707 O O . THR A 1 85 ? -19.319 9.864 -63.622 1.00 52.78 85 THR A O 1
ATOM 710 N N . LYS A 1 86 ? -20.093 8.786 -65.429 1.00 53.38 86 LYS A N 1
ATOM 711 C CA . LYS A 1 86 ? -18.945 8.986 -66.306 1.00 53.38 86 LYS A CA 1
ATOM 712 C C . LYS A 1 86 ? -18.889 10.459 -66.721 1.00 53.38 86 LYS A C 1
ATOM 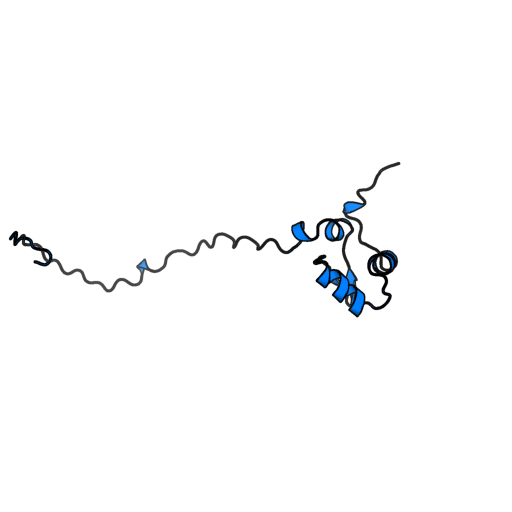714 O O . LYS A 1 86 ? -19.878 10.957 -67.250 1.00 53.38 86 LYS A O 1
ATOM 719 N N . SER A 1 87 ? -17.717 11.084 -66.679 1.00 48.81 87 SER A N 1
ATOM 720 C CA . SER A 1 87 ? -17.361 12.075 -67.701 1.00 48.81 87 SER A CA 1
ATOM 721 C C . SER A 1 87 ? -15.854 12.133 -67.922 1.00 48.81 87 SER A C 1
ATOM 723 O O . SER A 1 87 ? -15.071 12.557 -67.077 1.00 48.81 87 SER A O 1
ATOM 725 N N . VAL A 1 88 ? -15.495 11.664 -69.108 1.00 53.94 88 VAL A N 1
ATOM 726 C CA . VAL A 1 88 ? -14.218 11.794 -69.799 1.00 53.94 88 VAL A CA 1
ATOM 727 C C . VAL A 1 88 ? -14.073 13.225 -70.353 1.00 53.94 88 VAL A C 1
ATOM 729 O O . VAL A 1 88 ? -15.073 13.827 -70.728 1.00 53.94 88 VAL A O 1
ATOM 732 N N . GLN A 1 89 ? -12.814 13.682 -70.495 1.00 53.50 89 GLN A N 1
ATOM 733 C CA . GLN A 1 89 ? -12.315 14.907 -71.171 1.00 53.50 89 GLN A CA 1
ATOM 734 C C . GLN A 1 89 ? -12.482 16.223 -70.377 1.00 53.50 89 GLN A C 1
ATOM 736 O O . GLN A 1 89 ? -13.489 16.448 -69.735 1.00 53.50 89 GLN A O 1
ATOM 741 N N . LYS A 1 90 ? -11.544 17.180 -70.380 1.00 48.03 90 LYS A N 1
ATOM 742 C CA . LYS A 1 90 ? -10.567 17.564 -71.410 1.00 48.03 90 LYS A CA 1
ATOM 743 C C . LYS A 1 90 ? -9.466 18.423 -70.765 1.00 48.03 90 LYS A C 1
ATOM 745 O O . LYS A 1 90 ? -9.757 19.292 -69.950 1.00 48.03 90 LYS A O 1
ATOM 750 N N . LYS A 1 91 ? -8.211 18.219 -71.175 1.00 52.72 91 LYS A N 1
ATOM 751 C CA . LYS A 1 91 ? -7.079 19.115 -70.882 1.00 52.72 91 LYS A CA 1
ATOM 752 C C . LYS A 1 91 ? -7.402 20.548 -71.336 1.00 52.72 91 LYS A C 1
ATOM 754 O O . LYS A 1 91 ? -7.762 20.731 -72.497 1.00 52.72 91 LYS A O 1
ATOM 759 N N . PHE A 1 92 ? -7.143 21.544 -70.489 1.00 49.78 92 PHE A N 1
ATOM 760 C CA . PHE A 1 92 ? -6.756 22.884 -70.935 1.00 49.78 92 PHE A CA 1
ATOM 761 C C . PHE A 1 92 ? -5.539 23.357 -70.141 1.00 49.78 92 PHE A C 1
ATOM 763 O O . PHE A 1 92 ? -5.597 23.627 -68.948 1.00 49.78 92 PHE A O 1
ATOM 770 N N . ASN A 1 93 ? -4.419 23.411 -70.852 1.00 52.03 93 ASN A N 1
ATOM 771 C CA . ASN A 1 93 ? -3.190 24.075 -70.459 1.00 52.03 93 ASN A CA 1
ATOM 772 C C . ASN A 1 93 ? -3.362 25.583 -70.711 1.00 52.03 93 ASN A C 1
ATOM 774 O O . ASN A 1 93 ? -3.810 25.943 -71.803 1.00 52.03 93 ASN A O 1
ATOM 778 N N . LYS A 1 94 ? -3.001 26.450 -69.755 1.00 54.84 94 LYS A N 1
ATOM 779 C CA . LYS A 1 94 ? -2.545 27.825 -70.032 1.00 54.84 94 LYS A CA 1
ATOM 780 C C . LYS A 1 94 ? -1.916 28.474 -68.795 1.00 54.84 94 LYS A C 1
ATOM 782 O O . LYS A 1 94 ? -2.601 28.924 -67.884 1.00 54.84 94 LYS A O 1
ATOM 787 N N . ASN A 1 95 ? -0.591 28.557 -68.859 1.00 52.84 95 ASN A N 1
ATOM 788 C CA . ASN A 1 95 ? 0.291 29.485 -68.157 1.00 52.84 95 ASN A CA 1
ATOM 789 C C . ASN A 1 95 ? -0.321 30.878 -67.915 1.00 52.84 95 ASN A C 1
ATOM 791 O O . ASN A 1 95 ? -0.898 31.457 -68.837 1.00 52.84 95 ASN A O 1
ATOM 795 N N . ARG A 1 96 ? -0.052 31.452 -66.737 1.00 5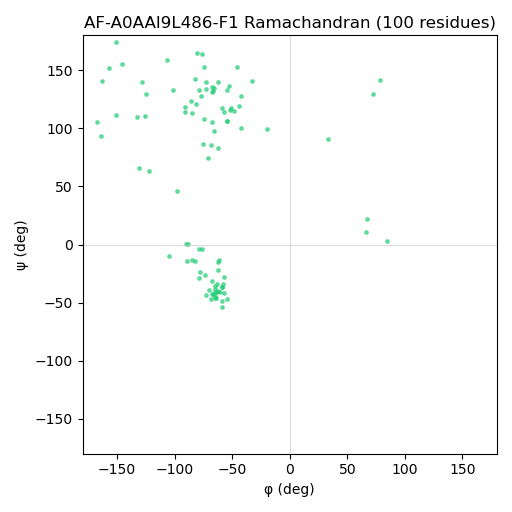6.28 96 ARG A N 1
ATOM 796 C CA . ARG A 1 96 ? 0.188 32.889 -66.475 1.00 56.28 96 ARG A CA 1
ATOM 797 C C . ARG A 1 96 ? 0.834 32.977 -65.082 1.00 56.28 96 ARG A C 1
ATOM 799 O O . ARG A 1 96 ? 0.191 32.622 -64.109 1.00 56.28 96 ARG A O 1
ATOM 806 N N . LYS A 1 97 ? 2.169 32.992 -65.042 1.00 57.50 97 LYS A N 1
ATOM 807 C CA . LYS A 1 97 ? 3.048 34.167 -64.869 1.00 57.50 97 LYS A CA 1
ATOM 808 C C . LYS A 1 97 ? 3.017 34.728 -63.439 1.00 57.50 97 LYS A C 1
ATOM 810 O O . LYS A 1 97 ? 1.955 34.941 -62.872 1.00 57.50 97 LYS A O 1
ATOM 815 N N . THR A 1 98 ? 4.236 34.895 -62.936 1.00 55.66 98 THR A N 1
ATOM 816 C CA . THR A 1 98 ? 4.717 35.586 -61.732 1.00 55.66 98 THR A CA 1
ATOM 817 C C . THR A 1 98 ? 4.056 36.974 -61.592 1.00 55.66 98 THR A C 1
ATOM 819 O O . THR A 1 98 ? 3.549 37.497 -62.578 1.00 55.66 98 THR A O 1
ATOM 822 N N . ASP A 1 99 ? 3.890 37.558 -60.401 1.00 57.88 99 ASP A N 1
ATOM 823 C CA . ASP A 1 99 ? 4.972 38.078 -59.553 1.00 57.88 99 ASP A CA 1
ATOM 824 C C . ASP A 1 99 ? 4.577 38.180 -58.059 1.00 57.88 99 ASP A C 1
ATOM 826 O O . ASP A 1 99 ? 3.401 38.389 -57.743 1.00 57.88 99 ASP A O 1
ATOM 830 N N . PRO A 1 100 ? 5.541 38.083 -57.123 1.00 59.00 100 PRO A N 1
ATOM 831 C CA . PRO A 1 100 ? 5.372 38.527 -55.748 1.00 59.00 100 PRO A CA 1
ATOM 832 C C . PRO A 1 100 ? 5.705 40.024 -55.642 1.00 59.00 100 PRO A C 1
ATOM 834 O O . PRO A 1 100 ? 6.804 40.434 -55.989 1.00 59.00 100 PRO A O 1
ATOM 837 N N . ASN A 1 101 ? 4.749 40.806 -55.143 1.00 56.53 101 ASN A N 1
ATOM 838 C CA . ASN A 1 101 ? 4.942 42.054 -54.396 1.00 56.53 101 ASN A CA 1
ATOM 839 C C . ASN A 1 101 ? 6.163 42.924 -54.797 1.00 56.53 101 ASN A C 1
ATOM 841 O O . ASN A 1 101 ? 7.244 42.784 -54.220 1.00 56.53 101 ASN A O 1
ATOM 845 N N . ALA A 1 102 ? 5.949 43.849 -55.735 1.00 47.34 102 ALA A N 1
ATOM 846 C CA . ALA A 1 102 ? 6.768 45.040 -55.956 1.00 47.34 102 ALA A CA 1
ATOM 847 C C . ALA A 1 102 ? 5.851 46.267 -55.966 1.00 47.34 102 ALA A C 1
ATOM 849 O O . ALA A 1 102 ? 4.760 46.160 -56.576 1.00 47.34 102 ALA A O 1
#

Secondary structure (DSSP, 8-state):
-----GGGPBPPHHHHHHHHS-S-HHHHHHHHHHTT---EEPTTS-EE-BHHHHH-HHHHS--------------GGG------------------------

Radius of gyration: 32.68 Å; Cα contacts (8 Å, |Δi|>4): 70; chains: 1; bounding box: 40×69×86 Å

pLDDT: mean 76.25, std 16.42, range [47.16, 95.25]

Nearest PDB structures (foldseek):
  4r4e-assembly1_A  TM=4.859E-01  e=1.821E+00  Bacillus subtilis subsp. subtilis str. 168
  3gpv-assembly1_A  TM=4.665E-01  e=6.235E+00  [Bacillus thuringiensis] serovar konkukian
  5d90-assembly2_C  TM=3.962E-01  e=3.713E+00  Haemophilus influenzae Rd KW20
  5c8d-assembly2_E  TM=4.477E-01  e=9.812E+00  Thermus thermophilus HB27